Protein AF-A0A4R4QIQ6-F1 (afdb_monomer)

Solvent-accessible surface area (backbone atoms only — not comparable to full-atom values): 5495 Å² total; per-residue (Å²): 134,84,83,72,74,81,84,81,70,81,91,67,46,43,72,41,72,86,39,28,39,89,100,50,88,22,43,32,65,67,61,43,54,51,29,51,77,67,70,34,73,49,27,30,28,68,87,76,67,28,53,17,29,62,60,63,76,69,43,71,74,78,46,36,31,43,34,29,29,21,77,70,82,61,53,72,51,69,45,47,29,57,70,61,81,78,75,77,76,83,126

Sequence (91 aa):
MTHQAPLIHDGRGGIWPRYRLPGTHSINAAPWMDAIARRQPVGTCRSCAGYLFPNGPPYGGARRWYPTRCVTCKSETAAPGPAPARKKRKT

Mean predicted aligned error: 8.67 Å

Structure (mmCIF, N/CA/C/O backbone):
data_AF-A0A4R4QIQ6-F1
#
_entry.id   AF-A0A4R4QIQ6-F1
#
loop_
_atom_site.group_PDB
_atom_site.id
_atom_site.type_symbol
_atom_site.label_atom_id
_atom_site.label_alt_id
_atom_site.label_comp_id
_atom_site.label_asym_id
_atom_site.label_entity_id
_atom_site.label_seq_id
_atom_site.pdbx_PDB_ins_code
_atom_site.Cartn_x
_atom_site.Cartn_y
_atom_site.Cartn_z
_atom_site.occupancy
_atom_site.B_iso_or_equiv
_atom_site.auth_seq_id
_atom_site.auth_comp_id
_atom_site.auth_asym_id
_atom_site.auth_atom_id
_atom_site.pdbx_PDB_model_num
ATOM 1 N N . MET A 1 1 ? -16.246 20.921 22.023 1.00 35.56 1 MET A N 1
ATOM 2 C CA . MET A 1 1 ? -16.925 20.436 20.804 1.00 35.56 1 MET A CA 1
ATOM 3 C C . MET A 1 1 ? -15.842 20.044 19.815 1.00 35.56 1 MET A C 1
ATOM 5 O O . MET A 1 1 ? -15.201 20.913 19.243 1.00 35.56 1 MET A O 1
ATOM 9 N N . THR A 1 2 ? -15.517 18.758 19.724 1.00 41.62 2 THR A N 1
ATOM 10 C CA . THR A 1 2 ? -14.451 18.264 18.844 1.00 41.62 2 THR A CA 1
ATOM 11 C C . THR A 1 2 ? -15.009 18.244 17.427 1.00 41.62 2 THR A C 1
ATOM 13 O O . THR A 1 2 ? -15.858 17.415 17.113 1.00 41.62 2 THR A O 1
ATOM 16 N N . HIS A 1 3 ? -14.596 19.201 16.596 1.00 41.41 3 HIS A N 1
ATOM 17 C CA . HIS A 1 3 ? -14.941 19.232 15.177 1.00 41.41 3 HIS A CA 1
ATOM 18 C C . HIS A 1 3 ? -14.289 18.020 14.498 1.00 41.41 3 HIS A C 1
ATOM 20 O O . HIS A 1 3 ? -13.143 18.072 14.057 1.00 41.41 3 HIS A O 1
ATOM 26 N N . GLN A 1 4 ? -15.003 16.897 14.463 1.00 43.62 4 GLN A N 1
ATOM 27 C CA . GLN A 1 4 ? -14.638 15.758 13.638 1.00 43.62 4 GLN A CA 1
ATOM 28 C C . GLN A 1 4 ? -14.993 16.146 12.204 1.00 43.62 4 GLN A C 1
ATOM 30 O O . GLN A 1 4 ? -16.164 16.158 11.829 1.00 43.62 4 GLN A O 1
ATOM 35 N N . ALA A 1 5 ? -13.984 16.572 11.440 1.00 46.16 5 ALA A N 1
ATOM 36 C CA . ALA A 1 5 ? -14.150 16.905 10.033 1.00 46.16 5 ALA A CA 1
ATOM 37 C C . ALA A 1 5 ? -14.876 15.744 9.329 1.00 46.16 5 ALA A C 1
ATOM 39 O O . ALA A 1 5 ? -14.483 14.587 9.527 1.00 46.16 5 ALA A O 1
ATOM 40 N N . PRO A 1 6 ? -15.935 16.012 8.546 1.00 41.94 6 PRO A N 1
ATOM 41 C CA . PRO A 1 6 ? -16.612 14.959 7.819 1.00 41.94 6 PRO A CA 1
ATOM 42 C C . PRO A 1 6 ? -15.591 14.344 6.862 1.00 41.94 6 PRO A C 1
ATOM 44 O O . PRO A 1 6 ? -15.006 15.033 6.027 1.00 41.94 6 PRO A O 1
ATOM 47 N N . LEU A 1 7 ? -15.340 13.046 7.030 1.00 49.38 7 LEU A N 1
ATOM 48 C CA . LEU A 1 7 ? -14.514 12.230 6.145 1.00 49.38 7 LEU A CA 1
ATOM 49 C C . LEU A 1 7 ? -15.259 12.057 4.812 1.00 49.38 7 LEU A C 1
ATOM 51 O O . LEU A 1 7 ? -15.698 10.961 4.468 1.00 49.38 7 LEU A O 1
ATOM 55 N N . ILE A 1 8 ? -15.460 13.153 4.076 1.00 39.84 8 ILE A N 1
ATOM 56 C CA . ILE A 1 8 ? -15.933 13.125 2.695 1.00 39.84 8 ILE A CA 1
ATOM 57 C C . ILE A 1 8 ? -14.758 12.588 1.879 1.00 39.84 8 ILE A C 1
ATOM 59 O O . ILE A 1 8 ? -13.899 13.321 1.401 1.00 39.84 8 ILE A O 1
ATOM 63 N N . HIS A 1 9 ? -14.658 11.263 1.821 1.00 43.47 9 HIS A N 1
ATOM 64 C CA . HIS A 1 9 ? -13.773 10.583 0.897 1.00 43.47 9 HIS A CA 1
ATOM 65 C C . HIS A 1 9 ? -14.546 10.385 -0.398 1.00 43.47 9 HIS A C 1
ATOM 67 O O . HIS A 1 9 ? -15.435 9.538 -0.471 1.00 43.47 9 HIS A O 1
ATOM 73 N N . ASP A 1 10 ? -14.192 11.166 -1.413 1.00 45.94 10 ASP A N 1
ATOM 74 C CA . ASP A 1 10 ? -14.727 11.085 -2.768 1.00 45.94 10 ASP A CA 1
ATOM 75 C C . ASP A 1 10 ? -14.517 9.683 -3.368 1.00 45.94 10 ASP A C 1
ATOM 77 O O . ASP A 1 10 ? -13.508 9.427 -4.020 1.00 45.94 10 ASP A O 1
ATOM 81 N N . GLY A 1 11 ? -15.437 8.747 -3.110 1.00 45.16 11 GLY A N 1
ATOM 82 C CA . GLY A 1 11 ? -15.784 7.549 -3.898 1.00 45.16 11 GLY A CA 1
ATOM 83 C C . GLY A 1 11 ? -14.688 6.562 -4.345 1.00 45.16 11 GLY A C 1
ATOM 84 O O . GLY A 1 11 ? -14.997 5.553 -4.974 1.00 45.16 11 GLY A O 1
ATOM 85 N N . ARG A 1 12 ? -13.404 6.798 -4.066 1.00 58.53 12 ARG A N 1
ATOM 86 C CA . ARG A 1 12 ? -12.266 6.050 -4.618 1.00 58.5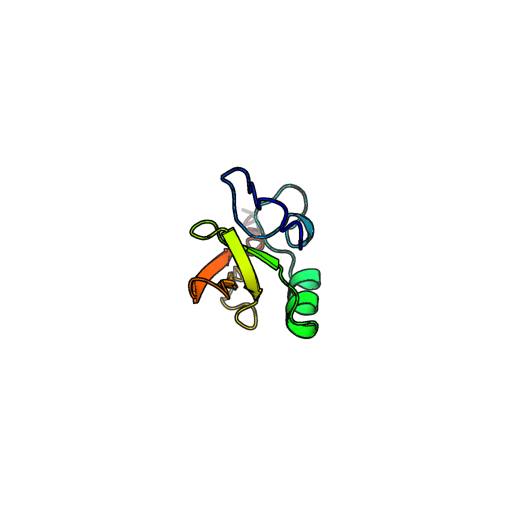3 12 ARG A CA 1
ATOM 87 C C . ARG A 1 12 ? -11.259 5.714 -3.527 1.00 58.53 12 ARG A C 1
ATOM 89 O O . ARG A 1 12 ? -10.086 6.068 -3.608 1.00 58.53 12 ARG A O 1
ATOM 96 N N . GLY A 1 13 ? -11.705 4.969 -2.516 1.00 71.56 13 GLY A N 1
ATOM 97 C CA . GLY A 1 13 ? -10.784 4.301 -1.596 1.00 71.56 13 GLY A CA 1
ATOM 98 C C . GLY A 1 13 ? -9.722 3.471 -2.343 1.00 71.56 13 GLY A C 1
ATOM 99 O O . GLY A 1 13 ? -9.833 3.144 -3.530 1.00 71.56 13 GLY A O 1
ATOM 100 N N . GLY A 1 14 ? -8.662 3.102 -1.648 1.00 86.50 14 GLY A N 1
ATOM 101 C CA . GLY A 1 14 ? -7.568 2.280 -2.138 1.00 86.50 14 GLY A CA 1
ATOM 102 C C . GLY A 1 14 ? -6.245 2.684 -1.503 1.00 86.50 14 GLY A C 1
ATOM 103 O O . GLY A 1 14 ? -6.175 3.582 -0.665 1.00 86.50 14 GLY A O 1
ATOM 104 N N . ILE A 1 15 ? -5.177 2.016 -1.927 1.00 89.75 15 ILE A N 1
ATOM 105 C CA . ILE A 1 15 ? -3.813 2.321 -1.480 1.00 89.75 15 ILE A CA 1
ATOM 106 C C . ILE A 1 15 ? -3.382 3.688 -2.011 1.00 89.75 15 ILE A C 1
ATOM 108 O O . ILE A 1 15 ? -3.606 3.978 -3.185 1.00 89.75 15 ILE A O 1
ATOM 112 N N . TRP A 1 16 ? -2.753 4.522 -1.189 1.00 90.81 16 TRP A N 1
ATOM 113 C CA . TRP A 1 16 ? -2.366 5.876 -1.583 1.00 90.81 16 TRP A CA 1
ATOM 114 C C . TRP A 1 16 ? -1.263 5.895 -2.655 1.00 90.81 16 TRP A C 1
ATOM 116 O O . TRP A 1 16 ? -0.429 4.987 -2.693 1.00 90.81 16 TRP A O 1
ATOM 126 N N . PRO A 1 17 ? -1.208 6.939 -3.507 1.00 88.50 17 PRO A N 1
ATOM 127 C CA . PRO A 1 17 ? -0.238 7.033 -4.601 1.00 88.50 17 PRO A CA 1
ATOM 128 C C . PRO A 1 17 ? 1.228 6.885 -4.176 1.00 88.50 17 PRO A C 1
ATOM 130 O O . PRO A 1 17 ? 1.997 6.272 -4.904 1.00 88.50 17 PRO A O 1
ATOM 133 N N . ARG A 1 18 ? 1.609 7.354 -2.978 1.00 88.62 18 ARG A N 1
ATOM 134 C CA . ARG A 1 18 ? 2.990 7.252 -2.459 1.00 88.62 18 ARG A CA 1
ATOM 135 C C . ARG A 1 18 ? 3.510 5.816 -2.307 1.00 88.62 18 ARG A C 1
ATOM 137 O O . ARG A 1 18 ? 4.714 5.596 -2.286 1.00 88.62 18 ARG A O 1
ATOM 144 N N . TYR A 1 19 ? 2.607 4.843 -2.188 1.00 90.38 19 TYR A N 1
ATOM 145 C CA . TYR A 1 19 ? 2.946 3.419 -2.098 1.00 90.38 19 TYR A CA 1
ATOM 146 C C . TYR A 1 19 ? 2.908 2.717 -3.455 1.00 90.38 19 TYR A C 1
ATOM 148 O O . TYR A 1 19 ? 3.148 1.514 -3.536 1.00 90.38 19 TYR A O 1
ATOM 156 N N . ARG A 1 20 ? 2.588 3.444 -4.526 1.00 91.00 20 A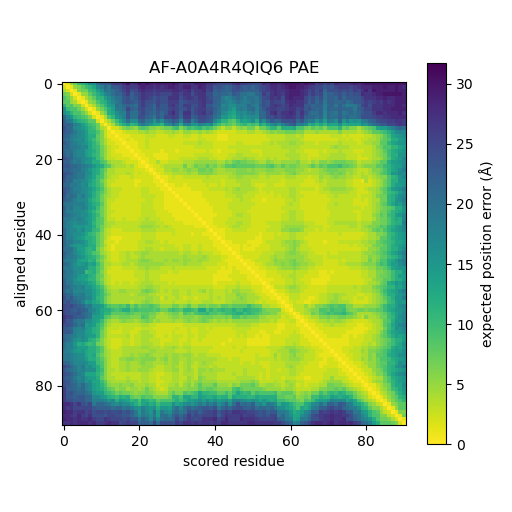RG A N 1
ATOM 157 C CA . ARG A 1 20 ? 2.537 2.926 -5.889 1.00 91.00 20 ARG A CA 1
ATOM 158 C C . ARG A 1 20 ? 3.790 3.340 -6.649 1.00 91.00 20 ARG A C 1
ATOM 160 O O . ARG A 1 20 ? 4.442 4.330 -6.324 1.00 91.00 20 ARG A O 1
ATOM 167 N N . LEU A 1 21 ? 4.125 2.576 -7.678 1.00 88.19 21 LEU A N 1
ATOM 168 C CA . LEU A 1 21 ? 5.120 2.985 -8.658 1.00 88.19 21 LEU A CA 1
ATOM 169 C C . LEU A 1 21 ? 4.534 4.105 -9.538 1.00 88.19 21 LEU A C 1
ATOM 171 O O . LEU A 1 21 ? 3.368 3.988 -9.941 1.00 88.19 21 LEU A O 1
ATOM 175 N N . PRO A 1 22 ? 5.313 5.157 -9.861 1.00 84.75 22 PRO A N 1
ATOM 176 C CA . PRO A 1 22 ? 4.852 6.278 -10.678 1.00 84.75 22 PRO A CA 1
ATOM 177 C C . PRO A 1 22 ? 4.195 5.816 -11.982 1.00 84.75 22 PRO A C 1
ATOM 179 O O . PRO A 1 22 ? 4.716 4.940 -12.668 1.00 84.75 22 PRO A O 1
ATOM 182 N N . GLY A 1 23 ? 3.031 6.383 -12.307 1.00 82.8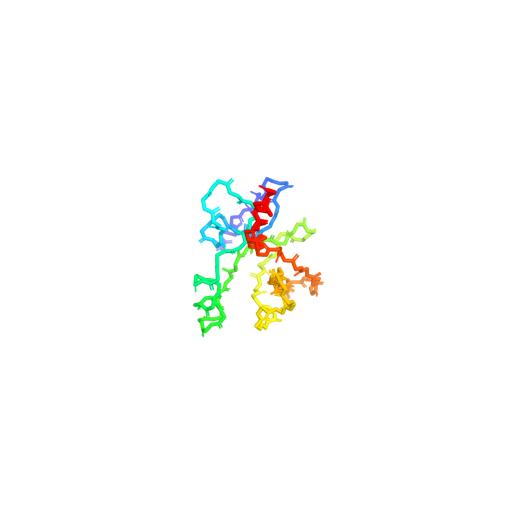8 23 GLY A N 1
ATOM 183 C CA . GLY A 1 23 ? 2.296 6.053 -13.533 1.00 82.88 23 GLY A CA 1
ATOM 184 C C . GLY A 1 23 ? 1.663 4.655 -13.564 1.00 82.88 23 GLY A C 1
ATOM 185 O O . GLY A 1 23 ? 1.175 4.240 -14.610 1.00 82.88 23 GLY A O 1
ATOM 186 N N . THR A 1 24 ? 1.643 3.913 -12.448 1.00 85.44 24 THR A N 1
ATOM 187 C CA . THR A 1 24 ? 1.051 2.567 -12.405 1.00 85.44 24 THR A CA 1
ATOM 188 C C . THR A 1 24 ? 0.154 2.346 -11.184 1.00 85.44 24 THR A C 1
ATOM 190 O O . THR A 1 24 ? 0.199 3.067 -10.188 1.00 85.44 24 THR A O 1
ATOM 193 N N . HIS A 1 25 ? -0.644 1.278 -11.234 1.00 84.56 25 HIS A N 1
ATOM 194 C CA . HIS A 1 25 ? -1.367 0.748 -10.072 1.00 84.56 25 HIS A CA 1
ATOM 195 C C . HIS A 1 25 ? -0.555 -0.281 -9.271 1.00 84.56 25 HIS A C 1
ATOM 197 O O . HIS A 1 25 ? -1.086 -0.892 -8.346 1.00 84.56 25 HIS A O 1
ATOM 203 N N . SER A 1 26 ? 0.712 -0.490 -9.634 1.00 88.50 26 SER A N 1
ATOM 204 C CA . SER A 1 26 ? 1.575 -1.477 -8.993 1.00 88.50 26 SER A CA 1
ATOM 205 C C . SER A 1 26 ? 2.169 -0.919 -7.709 1.00 88.50 26 SER A C 1
ATOM 207 O O . SER A 1 26 ? 2.585 0.236 -7.673 1.00 88.50 26 SER A O 1
ATOM 209 N N . ILE A 1 27 ? 2.256 -1.741 -6.668 1.00 90.81 27 ILE A N 1
ATOM 210 C CA . ILE A 1 27 ? 2.853 -1.340 -5.391 1.00 90.81 27 ILE A CA 1
ATOM 211 C C . ILE A 1 27 ? 4.377 -1.286 -5.479 1.00 90.81 27 ILE A C 1
ATOM 213 O O . ILE A 1 27 ? 5.017 -2.189 -6.023 1.00 90.81 27 ILE A O 1
ATOM 217 N N . ASN A 1 28 ? 4.954 -0.229 -4.911 1.00 90.56 28 ASN A N 1
ATOM 218 C CA . ASN A 1 28 ? 6.388 -0.114 -4.699 1.00 90.56 28 ASN A CA 1
ATOM 219 C C . ASN A 1 28 ? 6.777 -0.850 -3.405 1.00 90.56 28 ASN A C 1
ATOM 221 O O . ASN A 1 28 ? 6.282 -0.532 -2.324 1.00 90.56 28 ASN A O 1
ATOM 225 N N . ALA A 1 29 ? 7.678 -1.827 -3.520 1.00 89.06 29 ALA A N 1
ATOM 226 C CA . ALA A 1 29 ? 8.075 -2.697 -2.416 1.00 89.06 29 ALA A CA 1
ATOM 227 C C . ALA A 1 29 ? 8.743 -1.941 -1.257 1.00 89.06 29 ALA A C 1
ATOM 229 O O . ALA A 1 29 ? 8.471 -2.240 -0.100 1.00 89.06 29 ALA A O 1
ATOM 230 N N . ALA A 1 30 ? 9.602 -0.962 -1.551 1.00 89.69 30 ALA A N 1
ATOM 231 C CA . ALA A 1 30 ? 10.375 -0.252 -0.532 1.00 89.69 30 ALA A CA 1
ATOM 232 C C . ALA A 1 30 ? 9.494 0.538 0.462 1.00 89.69 30 ALA A C 1
ATOM 234 O O . ALA A 1 30 ? 9.536 0.228 1.655 1.00 89.69 30 ALA A O 1
ATOM 235 N N . PRO A 1 31 ? 8.635 1.486 0.023 1.00 90.38 31 PRO A N 1
ATOM 236 C CA . PRO A 1 31 ? 7.755 2.206 0.941 1.00 90.38 31 PRO A CA 1
ATOM 237 C C . PRO A 1 31 ? 6.713 1.283 1.586 1.00 90.38 31 PRO A C 1
ATOM 239 O O . PRO A 1 31 ? 6.226 1.577 2.673 1.00 90.38 31 PRO A O 1
ATOM 242 N N . TRP A 1 32 ? 6.376 0.154 0.953 1.00 89.62 32 TRP A N 1
ATOM 243 C CA . TRP A 1 32 ? 5.503 -0.844 1.563 1.00 89.62 32 TRP A CA 1
ATOM 244 C C . TRP A 1 32 ? 6.132 -1.522 2.779 1.00 89.62 32 TRP A C 1
ATOM 246 O O . TRP A 1 32 ? 5.505 -1.619 3.831 1.00 89.62 32 TRP A O 1
ATOM 256 N N . MET A 1 33 ? 7.369 -1.999 2.636 1.00 91.00 33 MET A N 1
ATOM 257 C CA . MET A 1 33 ? 8.091 -2.654 3.725 1.00 91.00 33 MET A CA 1
ATOM 258 C C . MET A 1 33 ? 8.350 -1.682 4.881 1.00 91.00 33 MET A C 1
ATOM 260 O O . MET A 1 33 ? 8.210 -2.071 6.038 1.00 91.00 33 MET A O 1
ATOM 264 N N . ASP A 1 34 ? 8.630 -0.408 4.587 1.00 92.50 34 ASP A N 1
ATOM 265 C CA . ASP A 1 34 ? 8.727 0.636 5.616 1.00 92.50 34 ASP A CA 1
ATOM 266 C C . ASP A 1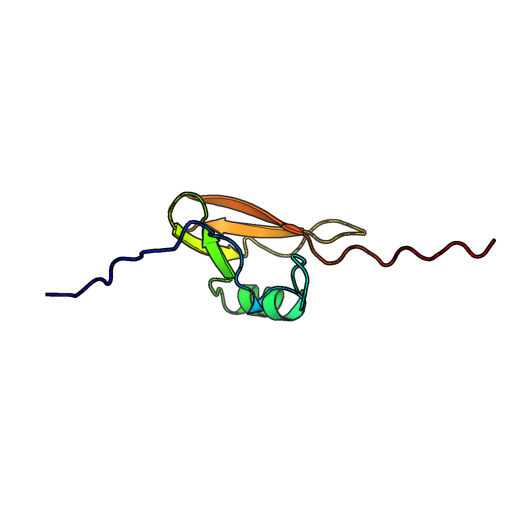 34 ? 7.382 0.854 6.338 1.00 92.50 34 ASP A C 1
ATOM 268 O O . ASP A 1 34 ? 7.340 0.92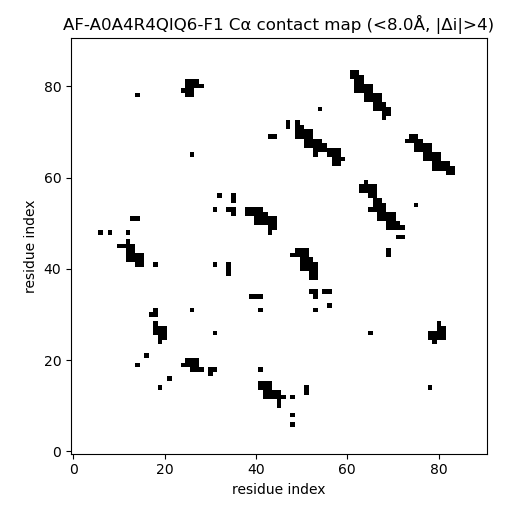5 7.566 1.00 92.50 34 ASP A O 1
ATOM 272 N N . ALA A 1 35 ? 6.257 0.848 5.611 1.00 91.88 35 ALA A N 1
ATOM 273 C CA . ALA A 1 35 ? 4.932 0.921 6.227 1.00 91.88 35 ALA A CA 1
ATOM 274 C C . ALA A 1 35 ? 4.602 -0.298 7.103 1.00 91.88 35 ALA A C 1
ATOM 276 O O . ALA A 1 35 ? 3.947 -0.128 8.131 1.00 91.88 35 ALA A O 1
ATOM 277 N N . ILE A 1 36 ? 5.064 -1.502 6.739 1.00 92.31 36 ILE A N 1
ATOM 278 C CA . ILE A 1 36 ? 4.968 -2.692 7.603 1.00 92.31 36 ILE A CA 1
ATOM 279 C C . ILE A 1 36 ? 5.757 -2.455 8.894 1.00 92.31 36 ILE A C 1
ATOM 281 O O . ILE A 1 36 ? 5.199 -2.597 9.982 1.00 92.31 36 ILE A O 1
ATOM 285 N N . ALA A 1 37 ? 7.030 -2.061 8.779 1.00 92.75 37 ALA A N 1
ATOM 286 C CA . ALA A 1 37 ? 7.915 -1.859 9.926 1.00 92.75 37 ALA A CA 1
ATOM 287 C C . ALA A 1 37 ? 7.375 -0.792 10.891 1.00 92.75 37 ALA A C 1
ATOM 289 O O . ALA A 1 37 ? 7.390 -0.976 12.106 1.00 92.75 37 ALA A O 1
ATOM 290 N N . ARG A 1 38 ? 6.828 0.300 10.346 1.00 92.50 38 ARG A N 1
ATOM 291 C CA . ARG A 1 38 ? 6.268 1.418 11.119 1.00 92.50 38 ARG A CA 1
ATOM 292 C C . ARG A 1 38 ? 4.790 1.253 11.476 1.00 92.50 38 ARG A C 1
ATOM 294 O O . ARG A 1 38 ? 4.228 2.147 12.102 1.00 92.50 38 ARG A O 1
ATOM 301 N N . ARG A 1 39 ? 4.145 0.160 11.050 1.00 90.50 39 ARG A N 1
ATOM 302 C CA . ARG A 1 39 ? 2.692 -0.074 11.174 1.00 90.50 39 ARG A CA 1
ATOM 303 C C . ARG A 1 39 ? 1.857 1.126 10.715 1.00 90.50 39 ARG A C 1
ATOM 305 O O . ARG A 1 39 ? 0.917 1.537 11.390 1.00 90.50 39 ARG A O 1
ATOM 312 N N . GLN A 1 40 ? 2.210 1.709 9.573 1.00 93.25 40 GLN A N 1
ATOM 313 C CA . GLN A 1 40 ? 1.538 2.896 9.050 1.00 93.25 40 GLN A CA 1
ATOM 314 C C . GLN A 1 40 ? 0.352 2.553 8.143 1.00 93.25 40 GLN A C 1
ATOM 316 O O . GLN A 1 40 ? 0.370 1.526 7.456 1.00 93.25 40 GLN A O 1
ATOM 321 N N . PRO A 1 41 ? -0.662 3.436 8.081 1.00 93.12 41 PRO A N 1
ATOM 322 C CA . PRO A 1 41 ? -1.736 3.296 7.116 1.00 93.12 41 PRO A CA 1
ATOM 323 C C . PRO A 1 41 ? -1.194 3.482 5.694 1.00 93.12 41 PRO A C 1
ATOM 325 O O . PRO A 1 41 ? -0.449 4.422 5.396 1.00 93.12 41 PRO A O 1
ATOM 328 N N . VAL A 1 42 ? -1.596 2.574 4.808 1.00 92.69 42 VAL A N 1
ATOM 329 C CA . VAL A 1 42 ? -1.204 2.561 3.392 1.00 92.69 42 VAL A CA 1
ATOM 330 C C . VAL A 1 42 ? -2.301 3.045 2.455 1.00 92.69 42 VAL A C 1
ATOM 332 O O . VAL A 1 42 ? -2.064 3.237 1.263 1.00 92.69 42 VAL A O 1
ATOM 335 N N . GLY A 1 43 ? -3.512 3.243 2.964 1.00 92.81 43 GLY A N 1
ATOM 336 C CA . GLY A 1 43 ? -4.648 3.629 2.148 1.00 92.81 43 GLY A CA 1
ATOM 337 C C . GLY A 1 43 ? -5.935 3.787 2.933 1.00 92.81 43 GLY A C 1
ATOM 338 O O . GLY A 1 43 ? -5.958 3.725 4.163 1.00 92.81 43 GLY A O 1
ATOM 339 N N . THR A 1 44 ? -7.019 3.908 2.180 1.00 91.94 44 THR A N 1
ATOM 340 C CA . THR A 1 44 ? -8.380 4.051 2.701 1.00 91.94 44 THR A CA 1
ATOM 341 C C . THR A 1 44 ? -9.256 2.941 2.124 1.00 91.94 44 THR A C 1
ATOM 343 O O . THR A 1 44 ? -9.181 2.641 0.936 1.00 91.94 44 THR A O 1
ATOM 346 N N . CYS A 1 45 ? -10.074 2.288 2.938 1.00 89.12 45 CYS A N 1
ATOM 347 C CA . CYS A 1 45 ? -10.945 1.200 2.515 1.00 89.12 45 CYS A CA 1
ATOM 348 C C . CYS A 1 45 ? -12.024 1.728 1.570 1.00 89.12 45 CYS A C 1
ATOM 350 O O . CYS A 1 45 ? -12.651 2.746 1.847 1.00 89.12 45 CYS A O 1
ATOM 352 N N . ARG A 1 46 ? -12.270 1.020 0.464 1.00 85.56 46 ARG A N 1
ATOM 353 C CA . ARG A 1 46 ? -13.323 1.397 -0.492 1.00 85.56 46 ARG A CA 1
ATOM 354 C C . ARG A 1 46 ? -14.730 1.238 0.073 1.00 85.56 46 ARG A C 1
ATOM 356 O O . ARG A 1 46 ? -15.605 1.991 -0.321 1.00 85.56 46 ARG A O 1
ATOM 363 N N . SER A 1 47 ? -14.932 0.276 0.970 1.00 85.62 47 SER A N 1
ATOM 364 C CA . SER A 1 47 ? -16.264 -0.082 1.462 1.00 85.62 47 SER A CA 1
ATOM 365 C C . SER A 1 47 ? -16.721 0.785 2.631 1.00 85.62 47 SER A C 1
ATOM 367 O O . SER A 1 47 ? -17.883 1.157 2.691 1.00 85.62 47 SER A O 1
ATOM 369 N N . CYS A 1 48 ? -15.823 1.097 3.570 1.00 86.88 48 CYS A N 1
ATOM 370 C CA . CYS A 1 48 ? -16.187 1.777 4.820 1.00 86.88 48 CYS A CA 1
ATOM 371 C C . CYS A 1 48 ? -15.374 3.048 5.099 1.00 86.88 48 CYS A C 1
ATOM 373 O O . CYS A 1 48 ? -15.421 3.559 6.213 1.00 86.88 48 CYS A O 1
ATOM 375 N N . ALA A 1 49 ? -14.542 3.486 4.147 1.00 86.00 49 ALA A N 1
ATOM 376 C CA . ALA A 1 49 ? -13.643 4.634 4.278 1.00 86.00 49 ALA A CA 1
ATOM 377 C C . ALA A 1 49 ? -12.648 4.592 5.465 1.00 86.00 49 ALA A C 1
ATOM 379 O O . ALA A 1 49 ? -11.954 5.567 5.736 1.00 86.00 49 ALA A O 1
ATOM 380 N N . GLY A 1 50 ? -12.523 3.456 6.158 1.00 88.81 50 GLY A N 1
ATOM 381 C CA . GLY A 1 50 ? -11.568 3.274 7.255 1.00 88.81 50 GLY A CA 1
ATOM 382 C C . GLY A 1 50 ? -10.131 3.099 6.761 1.00 88.81 50 GLY A C 1
ATOM 383 O O . GLY A 1 50 ? -9.900 2.774 5.599 1.00 88.81 50 GLY A O 1
ATOM 384 N N . TYR A 1 51 ? -9.139 3.248 7.635 1.00 92.31 51 TYR A N 1
ATOM 385 C CA . TYR A 1 51 ? -7.735 3.083 7.244 1.00 92.31 51 TYR A CA 1
ATOM 386 C C . TYR A 1 51 ? -7.393 1.633 6.865 1.00 92.31 51 TYR A C 1
ATOM 388 O O . TYR A 1 51 ? -7.814 0.674 7.521 1.00 92.31 51 TYR A O 1
ATOM 396 N N . LEU A 1 52 ? -6.608 1.481 5.797 1.00 92.44 52 LEU A N 1
ATOM 397 C CA . LEU A 1 52 ? -5.993 0.221 5.385 1.00 92.44 52 LEU A CA 1
ATOM 398 C C . LEU A 1 52 ? -4.568 0.154 5.918 1.00 92.44 52 LEU A C 1
ATOM 400 O O . LEU A 1 52 ? -3.792 1.088 5.728 1.00 92.44 52 LEU A O 1
ATOM 404 N N . PHE A 1 53 ? -4.215 -0.980 6.509 1.00 93.88 53 PHE A N 1
ATOM 405 C CA . PHE A 1 53 ? -2.865 -1.279 6.974 1.00 93.88 53 PHE A CA 1
ATOM 406 C C . PHE A 1 53 ? -2.317 -2.502 6.236 1.00 93.88 53 PHE A C 1
ATOM 408 O O . PHE A 1 53 ? -3.111 -3.346 5.804 1.00 93.88 53 PHE A O 1
ATOM 415 N N . PRO A 1 54 ? -0.988 -2.630 6.088 1.00 92.88 54 PRO A N 1
ATOM 416 C CA . PRO A 1 54 ? -0.376 -3.858 5.600 1.00 92.88 54 PRO A CA 1
ATOM 417 C C . PRO A 1 54 ? -0.763 -5.046 6.489 1.00 92.88 54 PRO A C 1
ATOM 419 O O . PRO A 1 54 ? -0.644 -4.972 7.710 1.00 92.88 54 PRO A O 1
ATOM 422 N N . ASN A 1 55 ? -1.203 -6.145 5.880 1.00 91.56 55 ASN A N 1
ATOM 423 C CA . ASN A 1 55 ? -1.597 -7.374 6.575 1.00 91.56 55 ASN A CA 1
ATOM 424 C C . ASN A 1 55 ? -0.535 -8.466 6.376 1.00 91.56 55 ASN A C 1
ATOM 426 O O . ASN A 1 55 ? -0.838 -9.568 5.928 1.00 91.56 55 ASN A O 1
ATOM 430 N N . GLY A 1 56 ? 0.728 -8.118 6.641 1.00 87.88 56 GLY A N 1
ATOM 431 C CA . GLY A 1 56 ? 1.876 -9.018 6.509 1.00 87.88 56 GLY A CA 1
ATOM 432 C C . GLY A 1 56 ? 2.791 -8.736 5.307 1.00 87.88 56 GLY A C 1
ATOM 433 O O . GLY A 1 56 ? 2.607 -7.742 4.592 1.00 87.88 56 GLY A O 1
ATOM 434 N N . PRO A 1 57 ? 3.821 -9.583 5.111 1.00 87.00 57 PRO A N 1
ATOM 435 C CA . PRO A 1 57 ? 4.779 -9.438 4.023 1.00 87.00 57 PRO A CA 1
ATOM 436 C C . PRO A 1 57 ? 4.133 -9.713 2.655 1.00 87.00 57 PRO A C 1
ATOM 438 O O . PRO A 1 57 ? 3.137 -10.436 2.565 1.00 87.00 57 PRO A O 1
ATOM 441 N N . PRO A 1 58 ? 4.692 -9.155 1.565 1.00 88.25 58 PRO A N 1
ATOM 442 C CA . PRO A 1 58 ? 4.239 -9.487 0.224 1.00 88.25 58 PRO A CA 1
ATOM 443 C C . PRO A 1 58 ? 4.433 -10.976 -0.084 1.00 88.25 58 PRO A C 1
ATOM 445 O O . PRO A 1 58 ? 5.449 -11.564 0.281 1.00 88.25 58 PRO A O 1
ATOM 448 N N . TYR A 1 59 ? 3.479 -11.563 -0.804 1.00 85.94 59 TYR A N 1
ATOM 449 C CA . TYR A 1 59 ? 3.466 -12.981 -1.174 1.00 85.94 59 TYR A CA 1
ATOM 450 C C . TYR A 1 59 ? 3.338 -13.171 -2.691 1.00 8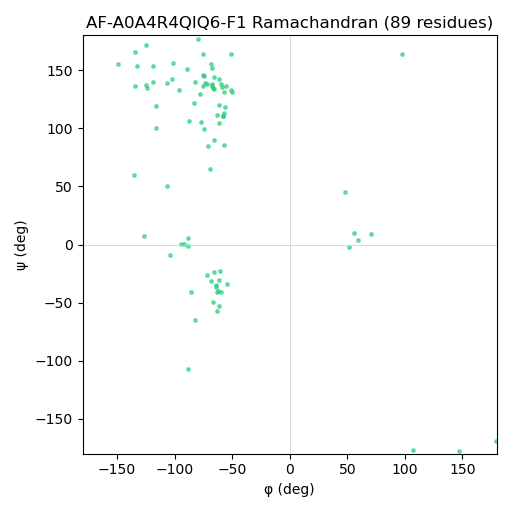5.94 59 TYR A C 1
ATOM 452 O O . TYR A 1 59 ? 3.103 -12.223 -3.437 1.00 85.94 59 TYR A O 1
ATOM 460 N N . GLY A 1 60 ? 3.491 -14.408 -3.161 1.00 83.25 60 GLY A N 1
ATOM 461 C CA . GLY A 1 60 ? 3.449 -14.753 -4.583 1.00 83.25 60 GLY A CA 1
ATOM 462 C C . GLY A 1 60 ? 4.835 -14.858 -5.226 1.00 83.25 60 GLY A C 1
ATOM 463 O O . GLY A 1 60 ? 5.837 -14.428 -4.662 1.00 83.25 60 GLY A O 1
ATOM 464 N N . GLY A 1 61 ? 4.881 -15.486 -6.404 1.00 80.19 61 GLY A N 1
ATOM 465 C CA . GLY A 1 61 ? 6.120 -15.766 -7.135 1.00 80.19 61 GLY A CA 1
ATOM 466 C C . GLY A 1 61 ? 6.530 -14.621 -8.060 1.00 80.19 61 GLY A C 1
ATOM 467 O O . GLY A 1 61 ? 6.970 -13.561 -7.622 1.00 80.19 61 GLY A O 1
ATOM 468 N N . ALA A 1 62 ? 6.367 -14.834 -9.369 1.00 76.75 62 ALA A N 1
ATOM 469 C CA . ALA A 1 62 ? 6.844 -13.909 -10.398 1.00 76.75 62 ALA A CA 1
ATOM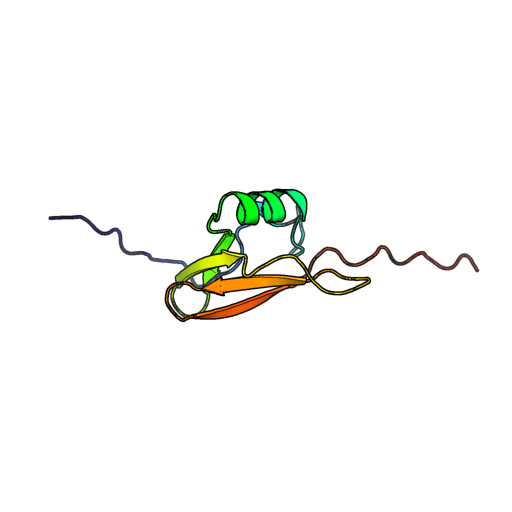 470 C C . ALA A 1 62 ? 6.199 -12.508 -10.318 1.00 76.75 62 ALA A C 1
ATOM 472 O O . ALA A 1 62 ? 6.842 -11.514 -10.645 1.00 76.75 62 ALA A O 1
ATOM 473 N N . ARG A 1 63 ? 4.948 -12.420 -9.844 1.00 81.62 63 ARG A N 1
ATOM 474 C CA . ARG A 1 63 ? 4.272 -11.168 -9.478 1.00 81.62 63 ARG A CA 1
ATOM 475 C C . ARG A 1 63 ? 3.978 -11.196 -7.983 1.00 81.62 63 ARG A C 1
ATOM 477 O O . ARG A 1 63 ? 3.233 -12.062 -7.525 1.00 81.62 63 ARG A O 1
ATOM 484 N N . ARG A 1 64 ? 4.537 -10.238 -7.244 1.00 88.00 64 ARG A N 1
ATOM 485 C CA . ARG A 1 64 ? 4.260 -10.080 -5.810 1.00 88.00 64 ARG A CA 1
ATOM 486 C C . ARG A 1 64 ? 2.879 -9.469 -5.591 1.00 88.00 64 ARG A C 1
ATOM 488 O O . ARG A 1 64 ? 2.461 -8.611 -6.362 1.00 88.00 64 ARG A O 1
ATOM 495 N N . TRP A 1 65 ? 2.208 -9.876 -4.527 1.00 89.38 65 TRP A N 1
ATOM 496 C CA . TRP A 1 65 ? 0.943 -9.347 -4.033 1.00 89.38 65 TRP A CA 1
ATOM 497 C C . TRP A 1 65 ? 1.145 -8.784 -2.635 1.00 89.38 65 TRP A C 1
ATOM 499 O O . TRP A 1 65 ? 1.864 -9.357 -1.823 1.00 89.38 65 TRP A O 1
ATOM 509 N N . TYR A 1 66 ? 0.516 -7.648 -2.369 1.00 92.00 66 TYR A N 1
ATOM 510 C CA . TYR A 1 66 ? 0.731 -6.842 -1.177 1.00 92.00 66 TYR A CA 1
ATOM 511 C C . TYR A 1 66 ? -0.566 -6.816 -0.357 1.00 92.00 66 TYR A C 1
ATOM 513 O O . TYR A 1 66 ? -1.500 -6.101 -0.739 1.00 92.00 66 TYR A O 1
ATOM 521 N N . PRO A 1 67 ? -0.673 -7.633 0.711 1.00 92.38 67 PRO A N 1
ATOM 522 C CA . PRO A 1 67 ? -1.905 -7.785 1.479 1.00 92.38 67 PRO A CA 1
ATOM 523 C C . PRO A 1 67 ? -2.188 -6.567 2.354 1.00 92.38 67 PRO A C 1
ATOM 525 O O . PRO A 1 67 ? -1.304 -6.041 3.026 1.00 92.38 67 PRO A O 1
ATOM 528 N N . THR A 1 68 ? -3.450 -6.165 2.416 1.00 92.56 68 THR A N 1
ATOM 529 C CA . THR A 1 68 ? -3.956 -5.104 3.288 1.00 92.56 68 THR A CA 1
ATOM 530 C C . THR A 1 68 ? -5.207 -5.538 4.012 1.00 92.56 68 THR A C 1
ATOM 532 O O . THR A 1 68 ? -5.984 -6.349 3.509 1.00 92.56 68 THR A O 1
ATOM 535 N N . ARG A 1 69 ? -5.425 -4.936 5.176 1.00 92.94 69 ARG A N 1
ATOM 536 C CA . ARG A 1 69 ? -6.622 -5.133 5.977 1.00 92.94 69 ARG A CA 1
ATOM 537 C C . ARG A 1 69 ? -7.149 -3.798 6.466 1.00 92.94 69 ARG A C 1
ATOM 539 O O . ARG A 1 69 ? -6.387 -2.938 6.911 1.00 92.94 69 ARG A O 1
ATOM 546 N N . CYS A 1 70 ? -8.463 -3.628 6.388 1.00 92.94 70 CYS A N 1
ATOM 547 C CA . CYS A 1 70 ? -9.124 -2.484 6.994 1.00 92.94 70 CYS A CA 1
ATOM 548 C C . CYS A 1 70 ? -9.264 -2.702 8.499 1.00 92.94 70 CYS A C 1
ATOM 550 O O . CYS A 1 70 ? -9.781 -3.727 8.938 1.00 92.94 70 CYS A O 1
ATOM 552 N N . VAL A 1 71 ? -8.855 -1.728 9.309 1.00 90.19 71 VAL A N 1
ATOM 553 C CA . VAL A 1 71 ? -9.011 -1.838 10.769 1.00 90.19 71 VAL A CA 1
ATOM 554 C C . VAL A 1 71 ? -10.463 -1.703 11.220 1.00 90.19 71 VAL A C 1
ATOM 556 O O . VAL A 1 71 ? -10.816 -2.290 12.242 1.00 90.19 71 VAL A O 1
ATOM 559 N N . THR A 1 72 ? -11.293 -1.001 10.444 1.00 89.00 72 THR A N 1
ATOM 560 C CA . THR A 1 72 ? -12.702 -0.724 10.754 1.00 89.00 72 THR A CA 1
ATOM 561 C C . THR A 1 72 ? -13.604 -1.898 10.371 1.00 89.00 72 THR A C 1
ATOM 563 O O . THR A 1 72 ? -14.147 -2.552 11.251 1.00 89.00 72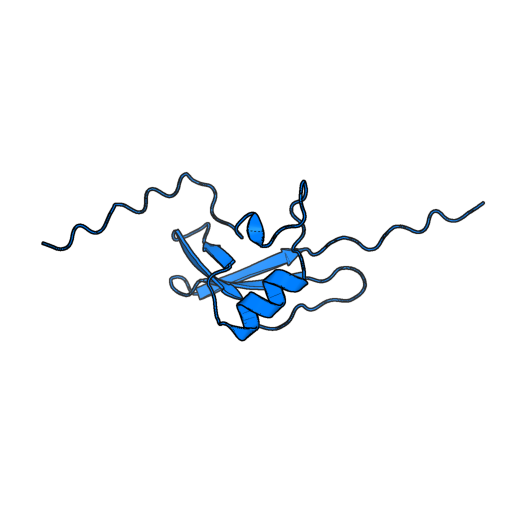 THR A O 1
ATOM 566 N N . CYS A 1 73 ? -13.724 -2.227 9.078 1.00 89.81 73 CYS A N 1
ATOM 567 C CA . CYS A 1 73 ? -14.625 -3.290 8.605 1.00 89.81 73 CYS A CA 1
ATOM 568 C C . CYS A 1 73 ? -13.971 -4.676 8.505 1.00 89.81 73 CYS A C 1
ATOM 570 O O . CYS A 1 73 ? -14.608 -5.624 8.059 1.00 89.81 73 CYS A O 1
ATOM 572 N N . LYS A 1 74 ? -12.684 -4.797 8.859 1.00 90.75 74 LYS A N 1
ATOM 573 C CA . LYS A 1 74 ? -11.885 -6.035 8.789 1.00 90.75 74 LYS A CA 1
ATOM 574 C C . LYS A 1 74 ? -11.752 -6.668 7.402 1.00 90.75 74 LYS A C 1
ATOM 576 O O . LYS A 1 74 ? -11.092 -7.696 7.309 1.00 90.75 74 LYS A O 1
ATOM 581 N N . SER A 1 75 ? -12.278 -6.043 6.347 1.00 87.56 75 SER A N 1
ATOM 582 C CA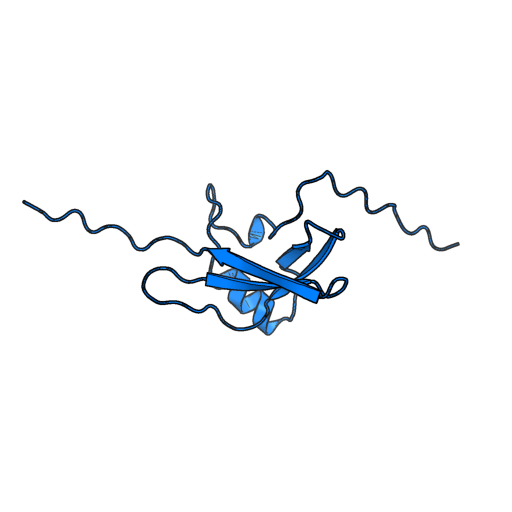 . SER A 1 75 ? -12.109 -6.515 4.974 1.00 87.56 75 SER A CA 1
ATOM 583 C C . SER A 1 75 ? -10.635 -6.594 4.597 1.00 87.56 75 SER A C 1
ATOM 585 O O . SER A 1 75 ? -9.860 -5.667 4.862 1.00 87.56 75 SER A O 1
ATOM 587 N N . GLU A 1 76 ? -10.275 -7.694 3.952 1.00 88.88 76 GLU A N 1
ATOM 588 C CA . GLU A 1 76 ? -8.932 -7.953 3.455 1.00 88.88 76 GLU A CA 1
ATOM 589 C C . GLU A 1 76 ? -8.910 -7.806 1.936 1.00 88.88 76 GLU A C 1
ATOM 591 O O . GLU A 1 76 ? -9.842 -8.189 1.230 1.00 88.88 76 GLU A O 1
ATOM 596 N N . THR A 1 77 ? -7.850 -7.201 1.419 1.00 86.44 77 THR A N 1
ATOM 597 C CA . THR A 1 77 ? -7.637 -7.064 -0.021 1.00 86.44 77 THR A CA 1
ATOM 598 C C . THR A 1 77 ? -6.147 -7.062 -0.311 1.00 86.44 77 THR A C 1
ATOM 600 O O . THR A 1 77 ? -5.348 -6.715 0.556 1.00 86.44 77 THR A O 1
ATOM 603 N N . ALA A 1 78 ? -5.746 -7.440 -1.518 1.00 87.56 78 ALA A N 1
ATOM 604 C CA . ALA A 1 78 ? -4.349 -7.436 -1.921 1.00 87.56 78 ALA A CA 1
ATOM 605 C C . ALA A 1 78 ? -4.171 -6.605 -3.185 1.00 87.56 78 ALA A C 1
ATOM 607 O O . ALA A 1 78 ? -4.959 -6.702 -4.127 1.00 87.56 78 ALA A O 1
ATOM 608 N N . ALA A 1 79 ? -3.112 -5.802 -3.215 1.00 86.38 79 ALA A N 1
ATOM 609 C CA . ALA A 1 79 ? -2.752 -5.043 -4.399 1.00 86.38 79 ALA A CA 1
ATOM 610 C C . ALA A 1 79 ? -1.580 -5.691 -5.134 1.00 86.38 79 ALA A C 1
ATOM 612 O O . ALA A 1 79 ? -0.656 -6.212 -4.503 1.00 86.38 79 ALA A O 1
ATOM 613 N N . PRO A 1 80 ? -1.591 -5.666 -6.471 1.00 87.19 80 PRO A N 1
ATOM 614 C CA . PRO A 1 80 ? -0.521 -6.262 -7.237 1.00 87.19 80 PRO A CA 1
ATOM 615 C C . PRO A 1 80 ? 0.753 -5.415 -7.195 1.00 87.19 80 PRO A C 1
ATOM 617 O O . PRO A 1 80 ? 0.727 -4.188 -7.252 1.00 87.19 80 PRO A O 1
ATOM 620 N N . GLY A 1 81 ? 1.889 -6.096 -7.189 1.00 86.00 81 GLY A N 1
ATOM 621 C CA . GLY A 1 81 ? 3.196 -5.545 -7.505 1.00 86.00 81 GLY A CA 1
ATOM 622 C C . GLY A 1 81 ? 3.446 -5.406 -9.003 1.00 86.00 81 GLY A C 1
ATOM 623 O O . GLY A 1 81 ? 2.617 -5.847 -9.817 1.00 86.00 81 GLY A O 1
ATOM 624 N N . PRO A 1 82 ? 4.614 -4.840 -9.364 1.00 82.19 82 PRO A N 1
ATOM 625 C CA . PRO A 1 82 ? 5.057 -4.787 -10.747 1.00 82.19 82 PRO A CA 1
ATOM 626 C C . PRO A 1 82 ? 5.081 -6.197 -11.335 1.00 82.19 82 PRO A C 1
ATOM 628 O O . PRO A 1 82 ? 5.511 -7.156 -10.687 1.00 82.19 82 PRO A O 1
ATOM 631 N N . ALA A 1 83 ? 4.577 -6.321 -12.561 1.00 75.94 83 ALA A N 1
ATOM 632 C CA . ALA A 1 83 ? 4.699 -7.559 -13.310 1.00 75.94 83 ALA A CA 1
ATOM 633 C C . ALA A 1 83 ? 6.183 -7.806 -13.634 1.00 75.94 83 ALA A C 1
ATOM 635 O O . ALA A 1 83 ? 6.913 -6.847 -13.901 1.00 75.94 83 ALA A O 1
ATOM 636 N N . PRO A 1 84 ? 6.638 -9.068 -13.635 1.00 71.25 84 PRO A N 1
ATOM 637 C CA . PRO A 1 84 ? 7.991 -9.384 -14.061 1.00 71.25 84 PRO A CA 1
ATOM 638 C C . PRO A 1 84 ? 8.162 -8.927 -15.512 1.00 71.25 84 PRO A C 1
ATOM 640 O O . PRO A 1 84 ? 7.260 -9.111 -16.337 1.00 71.25 84 PRO A O 1
ATOM 643 N N . ALA A 1 85 ? 9.307 -8.320 -15.833 1.00 67.31 85 ALA A N 1
ATOM 644 C CA . ALA A 1 85 ? 9.603 -7.925 -17.202 1.00 67.31 85 ALA A CA 1
ATOM 645 C C . ALA A 1 85 ? 9.505 -9.166 -18.104 1.00 67.31 85 ALA A C 1
ATOM 647 O O . ALA A 1 85 ? 10.244 -10.136 -17.917 1.00 67.31 85 ALA A O 1
ATOM 648 N N . ARG A 1 86 ? 8.583 -9.157 -19.077 1.00 62.84 86 ARG A N 1
ATOM 649 C CA . ARG A 1 86 ? 8.548 -10.190 -20.118 1.00 62.84 86 ARG A CA 1
ATOM 650 C C . ARG A 1 86 ? 9.871 -10.092 -20.872 1.00 62.84 86 ARG A C 1
ATOM 652 O O . ARG A 1 86 ? 10.053 -9.168 -21.662 1.00 62.84 86 ARG A O 1
ATOM 659 N N . LYS A 1 87 ? 10.800 -11.024 -20.633 1.00 57.03 87 LYS A N 1
ATOM 660 C CA . LYS A 1 87 ? 11.961 -11.192 -21.513 1.00 57.03 87 LYS A CA 1
ATOM 661 C C . LYS A 1 87 ? 11.397 -11.466 -22.905 1.00 57.03 87 LYS A C 1
ATOM 663 O O . LYS A 1 87 ? 10.781 -12.509 -23.117 1.00 57.03 87 LYS A O 1
ATOM 668 N N . LYS A 1 88 ? 11.546 -10.515 -23.835 1.00 53.12 88 LYS A N 1
ATOM 669 C CA . LYS A 1 88 ? 11.297 -10.780 -25.253 1.00 53.12 88 LYS A CA 1
ATOM 670 C C . LYS A 1 88 ? 12.223 -11.932 -25.625 1.00 53.12 88 LYS A C 1
ATOM 672 O O . LYS A 1 88 ? 13.441 -11.792 -25.549 1.00 53.12 88 LYS A O 1
ATOM 677 N N . ARG A 1 89 ? 11.637 -13.086 -25.933 1.00 55.72 89 ARG A N 1
ATOM 678 C CA . ARG A 1 89 ? 12.350 -14.219 -26.513 1.00 55.72 89 ARG A CA 1
ATOM 679 C C . ARG A 1 89 ? 12.972 -13.682 -27.807 1.00 55.72 89 ARG A C 1
ATOM 681 O O . ARG A 1 89 ? 12.227 -13.267 -28.688 1.00 55.72 89 ARG A O 1
ATOM 688 N N . LYS A 1 90 ? 14.304 -13.556 -27.856 1.00 50.25 90 LYS A N 1
ATOM 689 C CA . LYS A 1 90 ? 15.013 -13.321 -29.120 1.00 50.25 90 LYS A CA 1
ATOM 690 C C . LYS A 1 90 ? 14.740 -14.561 -29.969 1.00 50.25 90 LYS A C 1
ATOM 692 O O . LYS A 1 90 ? 15.130 -15.653 -29.556 1.00 50.25 90 LYS A O 1
ATOM 697 N N . THR A 1 91 ? 13.964 -14.386 -31.031 1.00 56.94 91 THR A N 1
ATOM 698 C CA . THR A 1 91 ? 13.875 -15.344 -32.134 1.00 56.94 91 THR A CA 1
ATOM 699 C C . THR A 1 91 ? 15.122 -15.203 -32.988 1.00 56.94 91 THR A C 1
ATOM 701 O O . THR A 1 91 ? 15.601 -14.050 -33.104 1.00 56.94 91 THR A O 1
#

pLDDT: mean 80.11, std 16.83, range [35.56, 93.88]

Secondary structure (DSSP, 8-state):
----------S--EE-GGGBPTTSSSBPHHHHHHHHHTT---EE-TTT-PEEEE-SS-B-SSS-EEEEEETTT--EEEEE-PPPP------

Radius of gyration: 15.59 Å; Cα contacts (8 Å, |Δi|>4): 159; chains: 1; bounding box: 32×36×53 Å

Nearest PDB structures (foldseek):
  4tlx-assembly1_D  TM=6.539E-01  e=6.414E+00  Kutzneria sp. 744
  4r5g-assembly2_B-2  TM=4.309E-01  e=6.414E+00  Escherichia coli K-12

Foldseek 3Di:
DPCPDPLPDPQDKDFDPVQADPPDQAGDQVVLVVCVVVQHFRIADNPPRATKTFPDHWDDDQKTWTWIAGPVPRDIDIGIHDHHPPPPPDD